Protein AF-Q93L76-F1 (afdb_monomer_lite)

InterPro domains:
  IPR000358 Ribonucleotide reductase small subunit family [PF00268] (3-85)
  IPR009078 Ferritin-like superfamily [SSF47240] (2-85)
  IPR012348 Ribonucleotide reductase-like [G3DSA:1.10.620.20] (1-86)

pLDDT: mean 97.29, std 1.98, range [82.69, 98.62]

Organism: NCBI:txid157931

Radius of gyration: 15.49 Å; chains: 1; bounding box: 35×17×45 Å

Secondary structure (DSSP, 8-state):
-HHHHHHHHHHHHHHHT--TT-HHHHHHHHHHHHHIIIIITHHHHHHHHHHHTTTSSHHHHHHHHHHHHHHHHHHHHHHHHHHHH-

Sequence (86 aa):
NRFLQKKARTIVSIYKAVEKNDDISLFKAMVASVFLESFLFYSGFYYPLYFYGQGKLMQSGE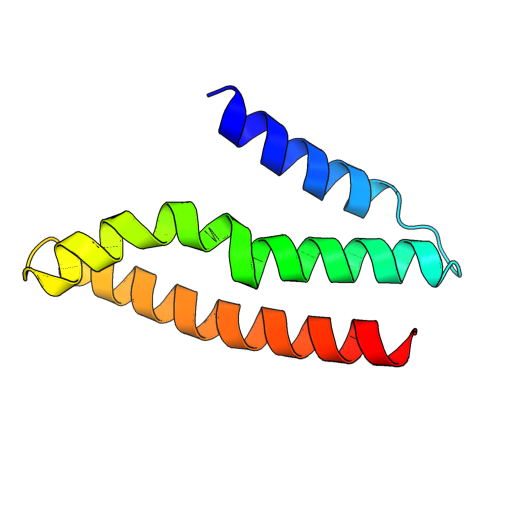IVNLIIRDEAIHGVYVGLLAQEIY

Structure (mmCIF, N/CA/C/O backbone):
data_AF-Q93L76-F1
#
_entry.id   AF-Q93L76-F1
#
loop_
_atom_site.group_PDB
_atom_site.id
_atom_site.type_symbol
_atom_site.label_atom_id
_atom_site.label_alt_id
_atom_site.label_comp_id
_atom_site.label_asym_id
_atom_site.label_entity_id
_atom_site.label_seq_id
_atom_site.pdbx_PDB_ins_code
_atom_site.Cartn_x
_atom_site.Cartn_y
_atom_site.Cartn_z
_atom_site.occupancy
_atom_site.B_iso_or_equiv
_atom_site.auth_seq_id
_atom_site.auth_comp_id
_atom_site.auth_asym_id
_atom_site.auth_atom_id
_atom_site.pdbx_PDB_model_num
ATOM 1 N N . ASN A 1 1 ? -17.616 4.952 -5.002 1.00 93.19 1 ASN A N 1
ATOM 2 C CA . ASN A 1 1 ? -16.658 5.942 -4.444 1.00 93.19 1 ASN A CA 1
ATOM 3 C C . ASN A 1 1 ? -15.668 6.373 -5.534 1.00 93.19 1 ASN A C 1
ATOM 5 O O . ASN A 1 1 ? -14.921 5.529 -6.016 1.00 93.19 1 ASN A O 1
ATOM 9 N N . ARG A 1 2 ? -15.672 7.653 -5.950 1.00 97.31 2 ARG A N 1
ATOM 10 C CA . ARG A 1 2 ? -14.844 8.147 -7.075 1.00 97.31 2 ARG A CA 1
ATOM 11 C C . ARG A 1 2 ? -13.337 8.154 -6.794 1.00 97.31 2 ARG A C 1
ATOM 13 O O . ARG A 1 2 ? -12.554 7.850 -7.686 1.00 97.31 2 ARG A O 1
ATOM 20 N N . PHE A 1 3 ? -12.934 8.468 -5.564 1.00 97.06 3 PHE A N 1
ATOM 21 C CA . PHE A 1 3 ? -11.526 8.602 -5.185 1.00 97.06 3 PHE A CA 1
ATOM 22 C C . PHE A 1 3 ? -10.843 7.238 -5.081 1.00 97.06 3 PHE A C 1
ATOM 24 O O . PHE A 1 3 ? -9.752 7.057 -5.615 1.00 97.06 3 PHE A O 1
ATOM 31 N N . LEU A 1 4 ? -11.533 6.255 -4.492 1.00 96.94 4 LEU A N 1
ATOM 32 C CA . LEU A 1 4 ? -11.073 4.867 -4.441 1.00 96.94 4 LEU A CA 1
ATOM 33 C C . LEU A 1 4 ? -10.870 4.295 -5.850 1.00 96.94 4 LEU A C 1
ATOM 35 O O . LEU A 1 4 ? -9.821 3.739 -6.156 1.00 96.94 4 LEU A O 1
ATOM 39 N N . GLN A 1 5 ? -11.854 4.500 -6.727 1.00 97.94 5 GLN A N 1
ATOM 40 C CA . GLN A 1 5 ? -11.791 4.031 -8.110 1.00 97.94 5 GLN A CA 1
ATOM 41 C C . GLN A 1 5 ? -10.703 4.731 -8.930 1.00 97.94 5 GLN A C 1
ATOM 43 O O . GLN A 1 5 ? -10.163 4.122 -9.848 1.00 97.94 5 GLN A O 1
ATOM 48 N N . LYS A 1 6 ? -10.384 5.997 -8.626 1.00 97.94 6 LYS A N 1
ATOM 49 C CA . LYS A 1 6 ? -9.291 6.722 -9.284 1.00 97.94 6 LYS A CA 1
ATOM 50 C C . LYS A 1 6 ? -7.943 6.089 -8.942 1.00 97.94 6 LYS A C 1
ATOM 52 O O . LYS A 1 6 ? -7.250 5.667 -9.857 1.00 97.94 6 LYS A O 1
ATOM 57 N N . LYS A 1 7 ? -7.610 5.953 -7.650 1.00 96.00 7 LYS A N 1
ATOM 58 C CA . LYS A 1 7 ? -6.316 5.381 -7.234 1.00 96.00 7 LYS A CA 1
ATOM 59 C C . LYS A 1 7 ? -6.133 3.937 -7.709 1.00 96.00 7 LYS A C 1
ATOM 61 O O . LYS A 1 7 ? -5.080 3.610 -8.242 1.00 96.00 7 LYS A O 1
ATOM 66 N N . ALA A 1 8 ? -7.179 3.112 -7.618 1.00 97.69 8 ALA A N 1
ATO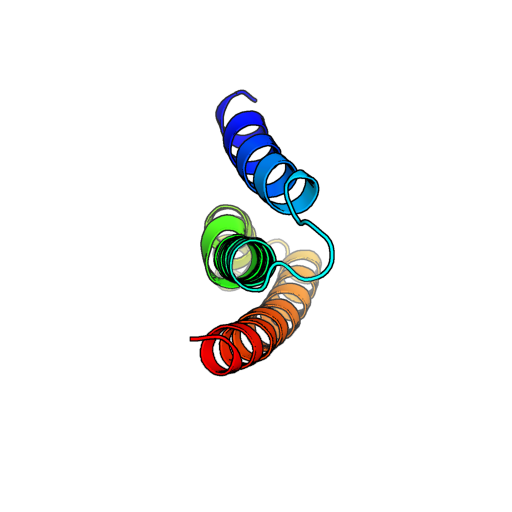M 67 C CA . ALA A 1 8 ? -7.126 1.727 -8.082 1.00 97.69 8 ALA A CA 1
ATOM 68 C C . ALA A 1 8 ? -6.886 1.635 -9.598 1.00 97.69 8 ALA A C 1
ATOM 70 O O . ALA A 1 8 ? -6.006 0.902 -10.041 1.00 97.69 8 ALA A O 1
ATOM 71 N N . ARG A 1 9 ? -7.620 2.420 -10.403 1.00 98.19 9 ARG A N 1
ATOM 72 C CA . ARG A 1 9 ? -7.435 2.435 -11.861 1.00 98.19 9 ARG A CA 1
ATOM 73 C C . ARG A 1 9 ? -6.059 2.944 -12.274 1.00 98.19 9 ARG A C 1
ATOM 75 O O . ARG A 1 9 ? -5.497 2.387 -13.207 1.00 98.19 9 ARG A O 1
ATOM 82 N N . THR A 1 10 ? -5.514 3.945 -11.581 1.00 98.31 10 THR A N 1
ATOM 83 C CA . THR A 1 10 ? -4.155 4.438 -11.840 1.00 98.31 10 THR A CA 1
ATOM 84 C C . THR A 1 10 ? -3.122 3.327 -11.662 1.00 98.31 10 THR A C 1
ATOM 86 O O . THR A 1 10 ? -2.388 3.050 -12.605 1.00 98.31 10 THR A O 1
ATOM 89 N N . ILE A 1 11 ? -3.114 2.629 -10.522 1.00 98.25 11 ILE A N 1
ATOM 90 C CA . ILE A 1 11 ? -2.157 1.536 -10.280 1.00 98.25 11 ILE A CA 1
ATOM 91 C C . ILE A 1 11 ? -2.322 0.411 -11.311 1.00 98.25 11 ILE A C 1
ATOM 93 O O . ILE A 1 11 ? -1.361 0.024 -11.970 1.00 98.25 11 ILE A O 1
ATOM 97 N N . VAL A 1 12 ? -3.558 -0.047 -11.536 1.00 98.38 12 VAL A N 1
ATOM 98 C CA . VAL A 1 12 ? -3.839 -1.120 -12.505 1.00 98.38 12 VAL A CA 1
ATOM 99 C C . VAL A 1 12 ? -3.420 -0.734 -13.923 1.00 98.38 12 VAL A C 1
ATOM 101 O O . VAL A 1 12 ? -2.945 -1.587 -14.666 1.00 98.38 12 VAL A O 1
ATOM 104 N N . SER A 1 13 ? -3.586 0.531 -14.320 1.00 98.44 13 SER A N 1
ATOM 105 C CA . SER A 1 13 ? -3.162 0.983 -15.648 1.00 98.44 13 SER A CA 1
ATOM 106 C C . SER A 1 13 ? -1.647 0.909 -15.838 1.00 98.44 13 SER A C 1
ATOM 108 O O . SER A 1 13 ? -1.211 0.543 -16.922 1.00 98.44 13 SER A O 1
ATOM 110 N N . ILE A 1 14 ? -0.864 1.175 -14.787 1.00 98.38 14 ILE A N 1
ATOM 111 C CA . ILE A 1 14 ? 0.601 1.081 -14.831 1.00 98.38 14 ILE A CA 1
ATOM 112 C C . ILE A 1 14 ? 1.024 -0.387 -14.927 1.00 98.38 14 ILE A C 1
ATOM 114 O O . ILE A 1 14 ? 1.821 -0.729 -15.792 1.00 98.38 14 ILE A O 1
ATOM 118 N N . TYR A 1 15 ? 0.427 -1.275 -14.125 1.00 98.06 15 TYR A N 1
ATOM 119 C CA . TYR A 1 15 ? 0.708 -2.714 -14.210 1.00 98.06 15 TYR A CA 1
ATOM 120 C C . TYR A 1 15 ? 0.361 -3.313 -15.576 1.00 98.06 15 TYR A C 1
ATOM 122 O O . TYR A 1 15 ? 1.088 -4.158 -16.086 1.00 98.06 15 TYR A O 1
ATOM 130 N N . LYS A 1 16 ? -0.741 -2.874 -16.194 1.00 98.12 16 LYS A N 1
ATOM 131 C CA . LYS A 1 16 ? -1.144 -3.337 -17.532 1.00 98.12 16 LYS A CA 1
ATOM 132 C C . LYS A 1 16 ? -0.267 -2.804 -18.665 1.00 98.12 16 LYS A C 1
ATOM 134 O O . LYS A 1 16 ? -0.368 -3.325 -19.768 1.00 98.12 16 LYS A O 1
ATOM 139 N N . ALA A 1 17 ? 0.532 -1.774 -18.407 1.00 97.81 17 ALA A N 1
ATOM 140 C CA . ALA A 1 17 ? 1.436 -1.170 -19.379 1.00 97.81 17 ALA A CA 1
ATOM 141 C C . ALA A 1 17 ? 2.862 -1.750 -19.314 1.00 97.81 17 ALA A C 1
ATOM 143 O O . ALA A 1 17 ? 3.750 -1.215 -19.967 1.00 97.81 17 ALA A O 1
ATOM 144 N N . VAL A 1 18 ? 3.099 -2.799 -18.516 1.00 97.62 18 VAL A N 1
ATOM 145 C CA . VAL A 1 18 ? 4.397 -3.486 -18.472 1.00 97.62 18 VAL A CA 1
ATOM 146 C C . VAL A 1 18 ? 4.609 -4.266 -19.764 1.00 97.62 18 VAL A C 1
ATOM 148 O O . VAL A 1 18 ? 3.770 -5.083 -20.151 1.00 97.62 18 VAL A O 1
ATOM 151 N N . GLU A 1 19 ? 5.751 -4.041 -20.403 1.00 97.31 19 GLU A N 1
ATOM 152 C CA . GLU A 1 19 ? 6.143 -4.691 -21.646 1.00 97.31 19 GLU A CA 1
ATOM 153 C C . GLU A 1 19 ? 7.313 -5.654 -21.417 1.00 97.31 19 GLU A C 1
ATOM 155 O O . GLU A 1 19 ? 8.138 -5.499 -20.514 1.00 97.31 19 GLU A O 1
ATOM 160 N N . LYS A 1 20 ? 7.380 -6.706 -22.236 1.00 95.38 20 LYS A N 1
ATOM 161 C CA . LYS A 1 20 ? 8.452 -7.698 -22.136 1.00 95.38 20 LYS A CA 1
ATOM 162 C C . LYS A 1 20 ? 9.770 -7.083 -22.611 1.00 95.38 20 LYS A C 1
ATOM 164 O O . LYS A 1 20 ? 9.830 -6.583 -23.729 1.00 95.38 20 LYS A O 1
ATOM 169 N N . ASN A 1 21 ? 10.829 -7.243 -21.815 1.00 93.69 21 ASN A N 1
ATOM 170 C CA . ASN A 1 21 ? 12.167 -6.689 -22.063 1.00 93.69 21 ASN A CA 1
ATOM 171 C C . ASN A 1 21 ? 12.223 -5.145 -22.068 1.00 93.69 21 ASN A C 1
ATOM 173 O O . ASN A 1 21 ? 13.119 -4.583 -22.694 1.00 93.69 21 ASN A O 1
ATOM 177 N N . ASP A 1 22 ? 11.282 -4.467 -21.400 1.00 96.38 22 ASP A N 1
ATOM 178 C CA . ASP A 1 22 ? 11.366 -3.026 -21.136 1.00 96.38 22 ASP A CA 1
ATOM 179 C C . ASP A 1 22 ? 11.511 -2.759 -19.632 1.00 96.38 22 ASP A C 1
ATOM 181 O O . ASP A 1 22 ? 10.526 -2.701 -18.884 1.00 96.38 22 ASP A O 1
ATOM 185 N N . ASP A 1 23 ? 12.756 -2.553 -19.210 1.00 96.19 23 ASP A N 1
ATOM 186 C CA . ASP A 1 23 ? 13.129 -2.287 -17.822 1.00 96.19 23 ASP A CA 1
ATOM 187 C C . ASP A 1 23 ? 12.504 -0.988 -17.282 1.00 96.19 23 ASP A C 1
ATOM 189 O O . ASP A 1 23 ? 12.186 -0.899 -16.095 1.00 96.19 23 ASP A O 1
ATOM 193 N N . ILE A 1 24 ? 12.225 0.004 -18.141 1.00 97.06 24 ILE A N 1
ATOM 194 C CA . ILE A 1 24 ? 11.563 1.252 -17.730 1.00 97.06 24 ILE A CA 1
ATOM 195 C C . ILE A 1 24 ? 10.107 0.982 -17.354 1.00 97.06 24 ILE A C 1
ATOM 197 O O . ILE A 1 24 ? 9.615 1.520 -16.354 1.00 97.06 24 ILE A O 1
ATOM 201 N N . SER A 1 25 ? 9.386 0.185 -18.148 1.00 97.31 25 SER A N 1
ATOM 202 C CA . SER A 1 25 ? 8.004 -0.185 -17.820 1.00 97.31 25 SER A CA 1
ATOM 203 C C . SER A 1 25 ? 7.931 -0.999 -16.526 1.00 97.31 25 SER A C 1
ATOM 205 O O . SER A 1 25 ? 7.060 -0.737 -15.689 1.00 97.31 25 SER A O 1
ATOM 207 N N . LEU A 1 26 ? 8.886 -1.912 -16.313 1.00 97.81 26 LEU A N 1
ATOM 208 C CA . LEU A 1 26 ? 8.984 -2.717 -15.099 1.00 97.81 26 LEU A CA 1
ATOM 209 C C . LEU A 1 26 ? 9.286 -1.848 -13.873 1.00 97.81 26 LEU A C 1
ATOM 211 O O . LEU A 1 26 ? 8.576 -1.944 -12.872 1.00 97.81 26 LEU A O 1
ATOM 215 N N . PHE A 1 27 ? 10.257 -0.938 -13.972 1.00 98.12 27 PHE A N 1
ATOM 216 C CA . PHE A 1 27 ? 10.575 0.024 -12.918 1.00 98.12 27 PHE A CA 1
ATOM 217 C C . PHE A 1 27 ? 9.346 0.851 -12.517 1.00 98.12 27 PHE A C 1
ATOM 219 O O . PHE A 1 27 ? 9.022 0.964 -11.334 1.00 98.12 27 PHE A O 1
ATOM 226 N N . LYS A 1 28 ? 8.593 1.381 -13.491 1.00 98.19 28 LYS A N 1
ATOM 227 C CA . LYS A 1 28 ? 7.359 2.143 -13.219 1.00 98.19 28 LYS A CA 1
ATOM 228 C C . LYS A 1 28 ? 6.318 1.311 -12.473 1.00 98.19 28 LYS A C 1
ATOM 230 O O . LYS A 1 28 ? 5.655 1.836 -11.578 1.00 98.19 28 LYS A O 1
ATOM 235 N N . ALA A 1 29 ? 6.167 0.035 -12.824 1.00 98.25 29 ALA A N 1
ATOM 236 C CA . ALA A 1 29 ? 5.276 -0.876 -12.116 1.00 98.25 29 ALA A CA 1
ATOM 237 C C . ALA A 1 29 ? 5.758 -1.159 -10.688 1.00 98.25 29 ALA A C 1
ATOM 239 O O . ALA A 1 29 ? 4.953 -1.093 -9.761 1.00 98.25 29 ALA A O 1
ATOM 240 N N . MET A 1 30 ? 7.055 -1.384 -10.478 1.00 98.19 30 MET A N 1
ATOM 241 C CA . MET A 1 30 ? 7.620 -1.570 -9.138 1.00 98.19 30 MET A CA 1
ATOM 242 C C . MET A 1 30 ? 7.403 -0.334 -8.260 1.00 98.19 30 MET A C 1
ATOM 244 O O . MET A 1 30 ? 6.872 -0.456 -7.158 1.00 98.19 30 MET A O 1
ATOM 248 N N . VAL A 1 31 ? 7.683 0.868 -8.773 1.00 98.19 31 VAL A N 1
ATOM 249 C CA . VAL A 1 31 ? 7.418 2.133 -8.064 1.00 98.19 31 VAL A CA 1
ATOM 250 C C . VAL A 1 31 ? 5.930 2.292 -7.740 1.00 98.19 31 VAL A C 1
ATOM 252 O O . VAL A 1 31 ? 5.576 2.701 -6.634 1.00 98.19 31 VAL A O 1
ATOM 255 N N . ALA A 1 32 ? 5.037 1.934 -8.668 1.00 98.44 32 ALA A N 1
ATOM 256 C CA . ALA A 1 32 ? 3.601 1.941 -8.405 1.00 98.44 32 ALA A CA 1
ATOM 257 C C . ALA A 1 32 ? 3.207 0.958 -7.285 1.00 98.44 32 ALA A C 1
ATOM 259 O O . ALA A 1 32 ? 2.361 1.312 -6.462 1.00 98.44 32 ALA A O 1
ATOM 260 N N . SER A 1 33 ? 3.835 -0.223 -7.210 1.00 98.25 33 SER A N 1
ATOM 261 C CA . SER A 1 33 ? 3.636 -1.180 -6.108 1.00 98.25 33 SER A CA 1
ATOM 262 C C . SER A 1 33 ? 4.092 -0.611 -4.774 1.00 98.25 33 SER A C 1
ATOM 264 O O . SER A 1 33 ? 3.314 -0.588 -3.824 1.00 98.25 33 SER A O 1
ATOM 266 N N . VAL A 1 34 ? 5.295 -0.035 -4.725 1.00 98.31 34 VAL A N 1
ATOM 267 C CA . VAL A 1 34 ? 5.828 0.602 -3.512 1.00 98.31 34 VAL A CA 1
ATOM 268 C C . VAL A 1 34 ? 4.907 1.728 -3.040 1.00 98.31 34 VAL A C 1
ATOM 270 O O . VAL A 1 34 ? 4.580 1.814 -1.859 1.00 98.31 34 VAL A O 1
ATOM 273 N N . PHE A 1 35 ? 4.407 2.573 -3.946 1.00 98.31 35 PHE A N 1
ATOM 274 C CA . PHE A 1 35 ? 3.430 3.603 -3.582 1.00 98.31 35 PHE A CA 1
ATOM 275 C C . PHE A 1 35 ? 2.093 3.029 -3.114 1.00 98.31 35 PHE A C 1
ATOM 277 O O . PHE A 1 35 ? 1.430 3.643 -2.275 1.00 98.31 35 PHE A O 1
ATOM 284 N N . LEU A 1 36 ? 1.659 1.884 -3.634 1.00 97.88 36 LEU A N 1
ATOM 285 C CA . LEU A 1 36 ? 0.448 1.237 -3.147 1.00 97.88 36 LEU A CA 1
ATOM 286 C C . LEU A 1 36 ? 0.634 0.743 -1.704 1.00 97.88 36 LEU A C 1
ATOM 288 O O . LEU A 1 36 ? -0.152 1.120 -0.829 1.00 97.88 36 LEU A O 1
ATOM 292 N N . GLU A 1 37 ? 1.692 -0.028 -1.474 1.00 96.19 37 GLU A N 1
ATOM 293 C CA . GLU A 1 37 ? 1.965 -0.754 -0.231 1.00 96.19 37 GLU A CA 1
ATOM 294 C C . GLU A 1 37 ? 2.444 0.172 0.891 1.00 96.19 37 GLU A C 1
ATOM 296 O O . GLU A 1 37 ? 1.878 0.189 1.983 1.00 96.19 37 GLU A O 1
ATOM 301 N N . SER A 1 38 ? 3.426 1.027 0.602 1.00 95.62 38 SER A N 1
ATOM 302 C CA . SER A 1 38 ? 4.074 1.893 1.594 1.00 95.62 38 SER A CA 1
ATOM 303 C C . SER A 1 38 ? 3.423 3.272 1.747 1.00 95.62 38 SER A C 1
ATOM 305 O O . SER A 1 38 ? 3.865 4.066 2.575 1.00 95.62 38 SER A O 1
ATOM 307 N N . PHE A 1 39 ? 2.379 3.593 0.969 1.00 97.38 39 PHE A N 1
ATOM 308 C CA . PHE A 1 39 ? 1.709 4.898 1.055 1.00 97.38 39 PHE A CA 1
ATOM 309 C C . PHE A 1 39 ? 0.179 4.832 0.932 1.00 97.38 39 PHE A C 1
ATOM 311 O O . PHE A 1 39 ? -0.537 5.231 1.853 1.00 97.38 39 PHE A O 1
ATOM 318 N N . LEU A 1 40 ? -0.379 4.333 -0.174 1.00 97.69 40 LEU A N 1
ATOM 319 C CA . LEU A 1 40 ? -1.823 4.443 -0.430 1.00 97.69 40 LEU A CA 1
ATOM 320 C C . LEU A 1 40 ? -2.682 3.626 0.543 1.00 97.69 40 LEU A C 1
ATOM 322 O O . LEU A 1 40 ? -3.807 4.056 0.849 1.00 97.69 40 LEU A O 1
ATOM 326 N N . PHE A 1 41 ? -2.192 2.486 1.039 1.00 96.81 41 PHE A N 1
ATOM 327 C CA . PHE A 1 41 ? -2.902 1.713 2.060 1.00 96.81 41 PHE A CA 1
ATOM 328 C C . PHE A 1 41 ? -2.967 2.413 3.420 1.00 96.81 41 PHE A C 1
ATOM 330 O O . PHE A 1 41 ? -3.973 2.264 4.115 1.00 96.81 41 PHE A O 1
ATOM 337 N N . TYR A 1 42 ? -2.000 3.271 3.767 1.00 97.06 42 TYR A N 1
ATOM 338 C CA . TYR A 1 42 ? -1.965 3.949 5.071 1.00 97.06 42 TYR A CA 1
ATOM 339 C C . TYR A 1 42 ? -3.182 4.852 5.310 1.00 97.06 42 TYR A C 1
ATOM 341 O O . TYR A 1 42 ? -3.655 4.976 6.439 1.00 97.06 42 TYR A O 1
ATOM 349 N N . SER A 1 43 ? -3.775 5.396 4.239 1.00 97.00 43 SER A N 1
ATOM 350 C CA . SER A 1 43 ? -5.056 6.116 4.327 1.00 97.00 43 SER A CA 1
ATOM 351 C C . SER A 1 43 ? -6.219 5.248 4.835 1.00 97.00 43 SER A C 1
ATOM 353 O O . SER A 1 43 ? -7.131 5.764 5.475 1.00 97.00 43 SER A O 1
ATOM 355 N N . GLY A 1 44 ? -6.202 3.941 4.556 1.00 96.19 44 GLY A N 1
ATOM 356 C CA . GLY A 1 44 ? -7.179 2.974 5.061 1.00 96.19 44 GLY A CA 1
ATOM 357 C C . GLY A 1 44 ? -6.800 2.413 6.432 1.00 96.19 44 GLY A C 1
ATOM 358 O O . GLY A 1 44 ? -7.669 2.262 7.286 1.00 96.19 44 GLY A O 1
ATOM 359 N N . PHE A 1 45 ? -5.510 2.165 6.663 1.00 97.62 45 PHE A N 1
ATOM 360 C CA . PHE A 1 45 ? -4.984 1.636 7.924 1.00 97.62 45 PHE A CA 1
ATOM 361 C C . PHE A 1 45 ? -5.109 2.595 9.108 1.00 97.62 45 PHE A C 1
ATOM 363 O O . PHE A 1 45 ? -5.213 2.142 10.247 1.00 97.62 45 PHE A O 1
ATOM 370 N N . TYR A 1 46 ? -5.162 3.905 8.852 1.00 97.94 46 TYR A N 1
ATOM 371 C CA . TYR A 1 46 ? -5.295 4.916 9.899 1.00 97.94 46 TYR A CA 1
ATOM 372 C C . TYR A 1 46 ? -6.464 4.637 10.852 1.00 97.94 46 TYR A C 1
ATOM 374 O O . TYR A 1 46 ? -6.305 4.698 12.067 1.00 97.94 46 TYR A O 1
ATOM 382 N N . TYR A 1 47 ? -7.645 4.316 10.319 1.00 98.06 47 TYR A N 1
ATOM 383 C CA . TYR A 1 47 ? -8.859 4.243 11.133 1.00 98.06 47 TYR A CA 1
ATOM 384 C C . TYR A 1 47 ? -8.933 2.985 12.020 1.00 98.06 47 TYR A C 1
ATOM 386 O O . TYR A 1 47 ? -9.229 3.126 13.209 1.00 98.06 47 TYR A O 1
ATOM 394 N N . PRO A 1 48 ? -8.600 1.774 11.522 1.00 98.19 48 PRO A N 1
ATOM 395 C CA . PRO A 1 48 ? -8.432 0.604 12.380 1.00 98.19 48 PRO A CA 1
ATOM 396 C C . PRO A 1 48 ? -7.377 0.811 13.471 1.00 98.19 48 PRO A C 1
ATOM 398 O O . PRO A 1 48 ? -7.648 0.495 14.625 1.00 98.19 48 PRO A O 1
ATOM 401 N N . LEU A 1 49 ? -6.218 1.397 13.143 1.00 97.81 49 LEU A N 1
ATOM 402 C CA . LEU A 1 49 ? -5.164 1.665 14.128 1.00 97.81 49 LEU A CA 1
ATOM 403 C C . LEU A 1 49 ? -5.582 2.704 15.173 1.00 97.81 49 LEU A C 1
ATOM 405 O O . LEU A 1 49 ? -5.267 2.548 16.351 1.00 97.81 49 LEU A O 1
ATOM 409 N N . TYR A 1 50 ? -6.322 3.740 14.769 1.00 98.38 50 TYR A N 1
ATOM 410 C CA . TYR A 1 50 ? -6.858 4.741 15.689 1.00 98.38 50 TYR A CA 1
ATOM 411 C C . TYR A 1 50 ? -7.772 4.104 16.743 1.00 98.38 50 TYR A C 1
ATOM 413 O O . TYR A 1 50 ? -7.600 4.348 17.935 1.00 98.38 50 TYR A O 1
ATOM 421 N N . PHE A 1 51 ? -8.711 3.247 16.327 1.00 98.62 51 PHE A N 1
ATOM 422 C CA . PHE A 1 51 ? -9.577 2.537 17.273 1.00 98.62 51 PHE A CA 1
ATOM 423 C C . PHE A 1 51 ? -8.819 1.504 18.100 1.00 98.62 51 PHE A C 1
ATOM 425 O O . PHE A 1 51 ? -9.056 1.410 19.306 1.00 98.62 51 PHE A O 1
ATOM 432 N N . TYR A 1 52 ? -7.880 0.791 17.480 1.00 98.31 52 TYR A N 1
ATOM 433 C CA . TYR A 1 52 ? -7.031 -0.181 18.156 1.00 98.31 52 TYR A CA 1
ATOM 434 C C . TYR A 1 52 ? -6.247 0.460 19.308 1.00 98.31 52 TYR A C 1
ATOM 436 O O . TYR A 1 52 ? -6.287 -0.030 20.434 1.00 98.31 52 TYR A O 1
ATOM 444 N N . GLY A 1 53 ? -5.639 1.629 19.077 1.00 97.81 53 GLY A N 1
ATOM 445 C CA . GLY A 1 53 ? -4.935 2.395 20.111 1.00 97.81 53 GLY A CA 1
ATOM 446 C C . GLY A 1 53 ? -5.830 2.898 21.251 1.00 97.81 53 GLY A C 1
ATOM 447 O O . GLY A 1 53 ? -5.328 3.265 22.309 1.00 97.81 53 GLY A O 1
ATOM 448 N N . GLN A 1 54 ? -7.152 2.893 21.066 1.00 98.44 54 GLN A N 1
ATOM 449 C CA . GLN A 1 54 ? -8.146 3.258 22.080 1.00 98.44 54 GLN A CA 1
ATOM 450 C C . GLN A 1 54 ? -8.801 2.044 22.759 1.00 98.44 54 GLN A C 1
ATOM 452 O O . GLN A 1 54 ? -9.789 2.213 23.477 1.00 98.44 54 GLN A O 1
ATOM 457 N N . GLY A 1 55 ? -8.318 0.822 22.519 1.00 97.81 55 GLY A N 1
ATOM 458 C CA . GLY A 1 55 ? -8.916 -0.386 23.091 1.00 97.81 55 GLY A CA 1
ATOM 459 C C . GLY A 1 55 ? -10.196 -0.852 22.382 1.00 97.81 55 GLY A C 1
ATOM 460 O O . GLY A 1 55 ? -10.938 -1.668 22.927 1.00 97.81 55 GLY A O 1
ATOM 461 N N . LYS A 1 56 ? -10.504 -0.324 21.190 1.00 98.19 56 LYS A N 1
ATOM 462 C CA . LYS A 1 56 ? -11.714 -0.651 20.420 1.00 98.19 56 LYS A CA 1
ATOM 463 C C . LYS A 1 56 ? -11.369 -1.531 19.226 1.00 98.19 56 LYS A C 1
ATOM 465 O O . LYS A 1 56 ? -10.336 -1.352 18.593 1.00 98.19 56 LYS A O 1
ATOM 470 N N . LEU A 1 57 ? -12.290 -2.434 18.875 1.00 97.88 57 LEU A N 1
ATOM 471 C CA . LEU A 1 57 ? -12.161 -3.312 17.704 1.00 97.88 57 LEU A CA 1
ATOM 472 C C . LEU A 1 57 ? -10.847 -4.124 17.703 1.00 97.88 57 LEU A C 1
ATOM 474 O O . LEU A 1 57 ? -10.260 -4.358 16.644 1.00 97.88 57 LEU A O 1
ATOM 478 N N . MET A 1 58 ? -10.399 -4.552 18.891 1.00 98.38 58 MET A N 1
ATOM 479 C CA . MET A 1 58 ? -9.048 -5.071 19.137 1.00 98.38 58 MET A CA 1
ATOM 480 C C . MET A 1 58 ? -8.647 -6.201 18.191 1.00 98.38 58 MET A C 1
ATOM 482 O O . MET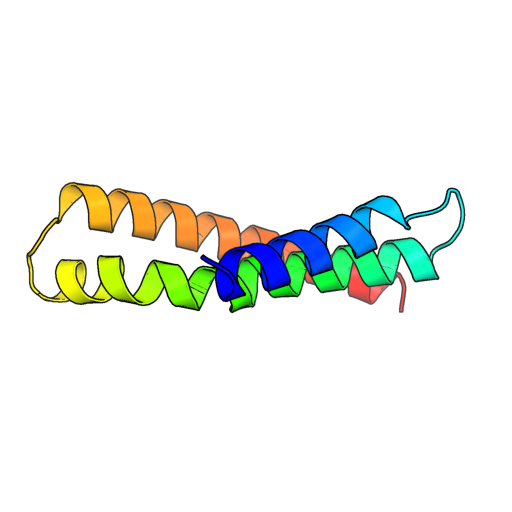 A 1 58 ? -7.592 -6.140 17.576 1.00 98.38 58 MET A O 1
ATOM 486 N N . GLN A 1 59 ? -9.532 -7.171 17.981 1.00 98.38 59 GLN A N 1
ATOM 487 C CA . GLN A 1 59 ? -9.266 -8.332 17.134 1.00 98.38 59 GLN A CA 1
ATOM 488 C C . GLN A 1 59 ? -9.069 -7.939 15.662 1.00 98.38 59 GLN A C 1
ATOM 490 O O . GLN A 1 59 ? -8.169 -8.435 14.994 1.00 98.38 59 GLN A O 1
ATOM 495 N N . SER A 1 60 ? -9.872 -7.003 15.145 1.00 98.12 60 SER A N 1
ATOM 496 C CA . SER A 1 60 ? -9.664 -6.492 13.783 1.00 98.12 60 SER A CA 1
ATOM 497 C C . SER A 1 60 ? -8.450 -5.569 13.680 1.00 98.12 60 SER A C 1
ATOM 499 O O . SER A 1 60 ? -7.777 -5.568 12.654 1.00 98.12 60 SER A O 1
ATOM 501 N N . GLY A 1 61 ? -8.149 -4.807 14.736 1.00 98.38 61 GLY A N 1
ATOM 502 C CA . GLY A 1 61 ? -6.959 -3.966 14.802 1.00 98.38 61 GLY A CA 1
ATOM 503 C C . GLY A 1 61 ? -5.676 -4.793 14.791 1.00 98.38 61 GLY A C 1
ATOM 504 O O . GLY A 1 61 ? -4.749 -4.448 14.070 1.00 98.38 61 GLY A O 1
ATOM 505 N N . GLU A 1 62 ? -5.656 -5.928 15.492 1.00 98.31 62 GLU A N 1
ATOM 506 C CA . GLU A 1 62 ? -4.550 -6.887 15.468 1.00 98.31 62 GLU A CA 1
ATOM 507 C C . GLU A 1 62 ? -4.348 -7.490 14.072 1.00 98.31 62 GLU A C 1
ATOM 509 O O . GLU A 1 62 ? -3.227 -7.480 13.566 1.00 98.31 62 GLU A O 1
ATOM 514 N N . ILE A 1 63 ? -5.425 -7.924 13.403 1.00 98.50 63 ILE A N 1
ATOM 515 C CA . ILE A 1 63 ? -5.357 -8.414 12.014 1.00 98.50 63 ILE A CA 1
ATOM 516 C C . ILE A 1 63 ? -4.766 -7.343 11.090 1.00 98.50 63 ILE A C 1
ATOM 518 O O . ILE A 1 63 ? -3.854 -7.628 10.317 1.00 98.50 63 ILE A O 1
ATOM 522 N N . VAL A 1 64 ? -5.253 -6.102 11.175 1.00 98.25 64 VAL A N 1
ATOM 523 C CA . VAL A 1 64 ? -4.727 -4.996 10.361 1.00 98.25 64 VAL A CA 1
ATOM 524 C C . VAL A 1 64 ? -3.262 -4.719 10.693 1.00 98.25 64 VAL A C 1
ATOM 526 O O . VAL A 1 64 ? -2.474 -4.481 9.786 1.00 98.25 64 VAL A O 1
ATOM 529 N N . ASN A 1 65 ? -2.869 -4.792 11.963 1.00 97.31 65 ASN A N 1
ATOM 530 C CA . ASN A 1 65 ? -1.486 -4.581 12.375 1.00 97.31 65 ASN A CA 1
ATOM 531 C C . ASN A 1 65 ? -0.541 -5.655 11.806 1.00 97.31 65 ASN A C 1
ATOM 533 O O . ASN A 1 65 ? 0.574 -5.337 11.396 1.00 97.31 65 ASN A O 1
ATOM 537 N N . LEU A 1 66 ? -0.997 -6.911 11.727 1.00 98.31 66 LEU A N 1
ATOM 538 C CA . LEU A 1 66 ? -0.259 -7.988 11.062 1.00 98.31 66 LEU A CA 1
ATOM 539 C C . LEU A 1 66 ? -0.126 -7.737 9.555 1.00 98.31 66 LEU A C 1
ATOM 541 O O . LEU A 1 66 ? 0.979 -7.840 9.036 1.00 98.31 66 LEU A O 1
ATOM 545 N N . ILE A 1 67 ? -1.205 -7.318 8.882 1.00 98.19 67 ILE A N 1
ATOM 546 C CA . ILE A 1 67 ? -1.165 -6.956 7.454 1.00 98.19 67 ILE A CA 1
ATOM 547 C C . ILE A 1 67 ? -0.146 -5.835 7.210 1.00 98.19 67 ILE A C 1
ATOM 549 O O . ILE A 1 67 ? 0.708 -5.965 6.343 1.00 98.19 67 ILE A O 1
ATOM 553 N N . ILE A 1 68 ? -0.175 -4.756 8.001 1.00 97.06 68 ILE A N 1
ATOM 554 C CA . ILE A 1 68 ? 0.751 -3.618 7.844 1.00 97.06 68 ILE A CA 1
ATOM 555 C C . ILE A 1 68 ? 2.209 -4.054 7.971 1.00 97.06 68 ILE A C 1
ATOM 557 O O . ILE A 1 68 ? 3.066 -3.556 7.242 1.00 97.06 68 ILE A O 1
ATOM 561 N N . ARG A 1 69 ? 2.499 -4.964 8.906 1.00 97.38 69 ARG A N 1
ATOM 562 C CA . ARG A 1 69 ? 3.854 -5.480 9.104 1.00 97.38 69 ARG A CA 1
ATOM 563 C C . ARG A 1 69 ? 4.366 -6.195 7.855 1.00 97.38 69 ARG A C 1
ATOM 565 O O . ARG A 1 69 ? 5.529 -6.013 7.506 1.00 97.38 69 ARG A O 1
ATOM 572 N N . ASP A 1 70 ? 3.510 -6.967 7.196 1.00 97.94 70 ASP A N 1
ATOM 573 C CA . ASP A 1 70 ? 3.869 -7.681 5.973 1.00 97.94 70 ASP A CA 1
ATOM 574 C C . ASP A 1 70 ? 4.045 -6.692 4.803 1.00 97.94 70 ASP A C 1
ATOM 576 O O . ASP A 1 70 ? 5.084 -6.708 4.140 1.00 97.94 70 ASP A O 1
ATOM 580 N N . GLU A 1 71 ? 3.123 -5.734 4.628 1.00 97.00 71 GLU A N 1
ATOM 581 C CA . GLU A 1 71 ? 3.219 -4.714 3.565 1.00 97.00 71 GLU A CA 1
ATOM 582 C C . GLU A 1 71 ? 4.446 -3.797 3.705 1.00 97.00 71 GLU A C 1
ATOM 584 O O . GLU A 1 71 ? 4.985 -3.308 2.711 1.00 97.00 71 GLU A O 1
ATOM 589 N N . ALA A 1 72 ? 4.931 -3.571 4.929 1.00 94.62 72 ALA A N 1
ATOM 590 C CA . ALA A 1 72 ? 6.166 -2.823 5.150 1.00 94.62 72 ALA A CA 1
ATOM 591 C C . ALA A 1 72 ? 7.388 -3.549 4.562 1.00 94.62 72 ALA A C 1
ATOM 593 O O . ALA A 1 72 ? 8.263 -2.908 3.980 1.00 94.62 72 ALA A O 1
ATOM 594 N N . ILE A 1 73 ? 7.447 -4.880 4.682 1.00 96.56 73 ILE A N 1
ATOM 595 C CA . ILE A 1 73 ? 8.534 -5.684 4.108 1.00 96.56 73 ILE A CA 1
ATOM 596 C C . ILE A 1 73 ? 8.369 -5.795 2.590 1.00 96.56 73 ILE A C 1
ATOM 598 O O . ILE A 1 73 ? 9.363 -5.659 1.875 1.00 96.56 73 ILE A O 1
ATOM 602 N N . HIS A 1 74 ? 7.142 -5.986 2.093 1.00 97.19 74 HIS A N 1
ATOM 603 C CA . HIS A 1 74 ? 6.866 -6.022 0.653 1.00 97.19 74 HIS A CA 1
ATOM 604 C C . HIS A 1 74 ? 7.346 -4.740 -0.045 1.00 97.19 74 HIS A C 1
ATOM 606 O O . HIS A 1 74 ? 8.134 -4.810 -0.993 1.00 97.19 74 HIS A O 1
ATOM 612 N N . GLY A 1 75 ? 6.995 -3.573 0.506 1.00 96.44 75 GLY A N 1
ATOM 613 C CA . GLY A 1 75 ? 7.390 -2.285 -0.056 1.00 96.44 75 GLY A CA 1
ATOM 614 C C . GLY A 1 75 ? 8.903 -2.058 -0.050 1.00 96.44 75 GLY A C 1
ATOM 615 O O . GLY A 1 75 ? 9.455 -1.562 -1.032 1.00 96.44 75 GLY A O 1
ATOM 616 N N . VAL A 1 76 ? 9.603 -2.467 1.017 1.00 98.00 76 VAL A N 1
ATOM 617 C CA . VAL A 1 76 ? 11.076 -2.399 1.068 1.00 98.00 76 VAL A CA 1
ATOM 618 C C . VAL A 1 76 ? 11.697 -3.320 0.022 1.00 98.00 76 VAL A C 1
ATOM 620 O O . VAL A 1 76 ? 12.590 -2.895 -0.706 1.00 98.00 76 VAL A O 1
ATOM 623 N N . TYR A 1 77 ? 11.220 -4.559 -0.086 1.00 98.25 77 TYR A N 1
ATOM 624 C CA . TYR A 1 77 ? 11.770 -5.540 -1.018 1.00 98.25 77 TYR A CA 1
ATOM 625 C C . TYR A 1 77 ? 11.599 -5.108 -2.478 1.00 98.25 77 TYR A C 1
ATOM 627 O O . TYR A 1 77 ? 12.577 -5.050 -3.222 1.00 98.25 77 TYR A O 1
ATOM 635 N N . VAL A 1 78 ? 10.385 -4.723 -2.883 1.00 97.88 78 VAL A N 1
ATOM 636 C CA . VAL A 1 78 ? 10.131 -4.224 -4.244 1.00 97.88 78 VAL A CA 1
ATOM 637 C C . VAL A 1 78 ? 10.880 -2.911 -4.495 1.00 97.88 78 VAL A C 1
ATOM 639 O O . VAL A 1 78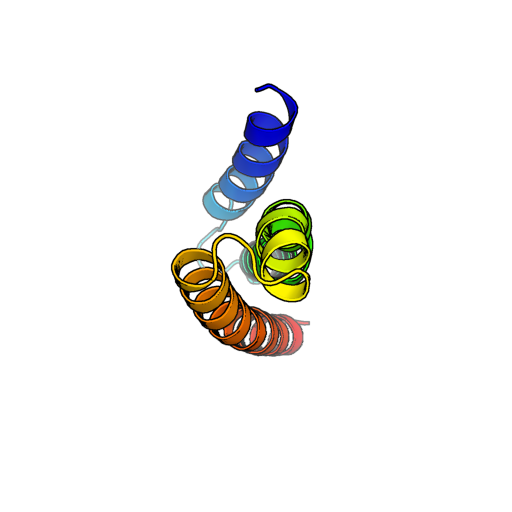 ? 11.360 -2.679 -5.602 1.00 97.88 78 VAL A O 1
ATOM 642 N N . GLY A 1 79 ? 11.041 -2.071 -3.470 1.00 98.00 79 GLY A N 1
ATOM 643 C CA . GLY A 1 79 ? 11.838 -0.849 -3.548 1.00 98.00 79 GLY A CA 1
ATOM 644 C C . GLY A 1 79 ? 13.327 -1.097 -3.798 1.00 98.00 79 GLY A C 1
ATOM 645 O O . GLY A 1 79 ? 13.945 -0.316 -4.519 1.00 98.00 79 GLY A O 1
ATOM 646 N N . LEU A 1 80 ? 13.898 -2.173 -3.248 1.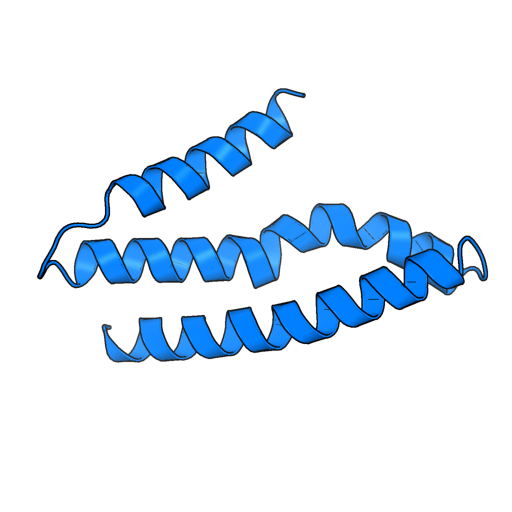00 98.31 80 LEU A N 1
ATOM 647 C CA . LEU A 1 80 ? 15.270 -2.595 -3.551 1.00 98.31 80 LEU A CA 1
ATOM 648 C C . LEU A 1 80 ? 15.384 -3.108 -4.990 1.00 98.31 80 LEU A C 1
ATOM 650 O O . LEU A 1 80 ? 16.275 -2.669 -5.707 1.00 98.31 80 LEU A O 1
ATOM 654 N N . LEU A 1 81 ? 14.440 -3.939 -5.449 1.00 97.88 81 LEU A N 1
ATOM 655 C CA . LEU A 1 81 ? 14.407 -4.400 -6.845 1.00 97.88 81 LEU A CA 1
ATOM 656 C C . LEU A 1 81 ? 14.302 -3.233 -7.838 1.00 97.88 81 LEU A C 1
ATOM 658 O O . LEU A 1 81 ? 14.943 -3.250 -8.882 1.00 97.88 81 LEU A O 1
ATOM 662 N N . ALA A 1 82 ? 13.525 -2.197 -7.511 1.00 97.56 82 ALA A N 1
ATOM 663 C CA . ALA A 1 82 ? 13.420 -1.008 -8.352 1.00 97.56 82 ALA A CA 1
ATOM 664 C C . ALA A 1 82 ? 14.754 -0.244 -8.449 1.00 97.56 82 ALA A C 1
ATOM 666 O O . ALA A 1 82 ? 15.095 0.230 -9.528 1.00 97.56 82 ALA A O 1
ATOM 667 N N . GLN A 1 83 ? 15.507 -0.152 -7.346 1.00 97.25 83 GLN A N 1
ATOM 668 C CA . GLN A 1 83 ? 16.834 0.485 -7.305 1.00 97.25 83 GLN A CA 1
ATOM 669 C C . GLN A 1 83 ? 17.912 -0.316 -8.049 1.00 97.25 83 GLN A C 1
ATOM 671 O O . GLN A 1 83 ? 18.911 0.244 -8.483 1.00 97.25 83 GLN A O 1
ATOM 676 N N . GLU A 1 84 ? 17.746 -1.631 -8.203 1.00 95.06 84 GLU A N 1
ATOM 677 C CA . GLU A 1 84 ? 18.665 -2.438 -9.018 1.00 95.06 84 GLU A CA 1
ATOM 678 C C . GLU A 1 84 ? 18.516 -2.152 -10.519 1.00 95.06 84 GLU A C 1
ATOM 680 O O . G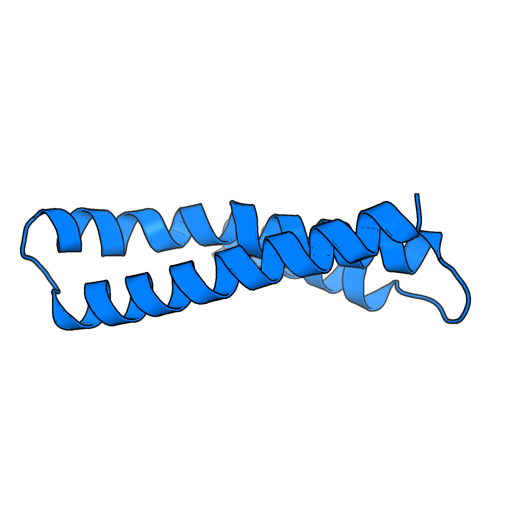LU A 1 84 ? 19.462 -2.357 -11.279 1.00 95.06 84 GLU A O 1
ATOM 685 N N . ILE A 1 85 ? 17.346 -1.665 -10.948 1.00 92.25 85 ILE A N 1
ATOM 686 C CA . ILE A 1 85 ? 17.100 -1.269 -12.340 1.00 92.25 85 ILE A CA 1
ATOM 687 C C . ILE A 1 85 ? 17.687 0.127 -12.633 1.00 92.25 85 ILE A C 1
ATOM 689 O O . ILE A 1 85 ? 18.209 0.341 -13.730 1.00 92.25 85 ILE A O 1
ATOM 693 N N . TYR A 1 86 ? 17.607 1.067 -11.678 1.00 82.69 86 TYR A N 1
ATOM 694 C CA . TYR A 1 86 ? 18.042 2.470 -11.809 1.00 82.69 86 TYR A CA 1
ATOM 695 C C . TYR A 1 86 ? 18.587 3.046 -10.504 1.00 82.69 86 TYR A C 1
ATOM 697 O O . TYR A 1 86 ? 19.611 3.766 -10.581 1.00 82.69 86 TYR A O 1
#

Foldseek 3Di:
DVVVVVLVCVLVVLVVQDDPPDLVSVLSNLVSLLCVLVPVCVVVLVPLCVQCVVVHPVVVSVVSVVSNVVSVVVSVVSVVVSVVSD

=== Feature glossary ===
Reading guide. The protein is described through the following features:

Foldseek 3Di. A 3Di character summarizes, for each residue, the relative orientation of the Cα frame of its nearest spatial neighbor. Because it encodes fold topology rather than chemistry, 3Di alignments detect remote structural similarity that sequence alignment misses.

Contact-map, Ramachandran, and PAE plots. Plot images: a contact map (which residues are close in 3D, as an N×N binary image), a Ramachandran scatter (backbone torsion angles, revealing secondary-structure composition at a glance), and — for AlphaFold structures — a PAE heatmap (pairwise prediction confidence).

Radius of gyration, Cα contacts, bounding box. Radius of gyration (Rg) is the root-mean-square distance of Cα atoms from their centroid — a single number for overall size and compactness. A globular domain of N residues has Rg ≈ 2.2·N^0.38 Å; an extended or disordered chain has a much larger Rg. The Cα contact count is the number of residue pairs whose Cα atoms are within 8 Å and are more than four positions apart in sequence — a standard proxy for tertiary packing density. The bounding box is the smallest axis-aligned box enclosing all Cα atoms.

Secondary structure (8-state, DSSP). Eight-state secondary structure (DSSP): H is the canonical α-helix, G the tighter 3₁₀-helix, I the wider π-helix; E/B are β-structure, T and S are turns and bends, and '-' is everything else. DSSP derives these from the pattern of main-chain N–H···O=C hydrogen bonds, not from the sequence.

B-factor. B-factor (Debye–Waller factor) reflects atomic displacement in the crystal lattice. It is an experimental observable (units Å²), not a prediction; low values mean the atom is pinned down, high values mean it moves or is heterogeneous across the crystal.

pLDDT. pLDDT is the predicted lDDT-Cα score: AlphaFold's confidence that the local environment of each residue (all inter-atomic distances within 15 Å) is correctly placed. It is a per-residue number between 0 and 100, with higher meaning more reliable.

Nearest PDB structures. Nearest PDB neighbors are the top structural matches found by Foldseek when searching this structure against the entire Protein Data Bank. Each hit reports a TM-score (0 to 1; >0.5 almost always implies the same fold) and an E-value. These are *structural* homologs — they may share no detectable sequence similarity.

Solvent-accessible surface area. Accessible surface area quantifies burial. A residue with SASA near zero is packed into the hydrophobic core; one with SASA >100 Å² sits on the surface. Computed here via the Shrake–Rupley numerical algorithm with a 1.4 Å probe.

Rendered structure images. Structure images are PyMOL renders from six orthogonal camera directions. Cartoon representation draws helices as coils and strands as arrows; sticks shows the backbone as bonds; surface shows the solvent-excluded envelope. Rainbow coloring maps sequence position to hue (blue→red, N→C); chain coloring assigns a distinct color per polypeptide.

Backbone torsions (φ/ψ). φ (phi) and ψ (psi) are the two rotatable backbone dihedrals per residue: φ is the C(i-1)–N–Cα–C torsion, ψ is the N–Cα–C–N(i+1) torsion, both in degrees on (−180°, 180°]. α-helical residues cluster near (−60°, −45°); β-strand residues near (−120°, +130°). A Ramachandran plot is simply a scatter of (φ, ψ) for every residue.

Predicted aligned error. Predicted Aligned Error (PAE) is an AlphaFold confidence matrix: entry (i, j) is the expected error in the position of residue j, in ångströms, when the prediction is superimposed on the true structure at residue i. Low PAE within a block of residues means that block is internally rigid and well-predicted; high PAE between two blocks means their relative placement is uncertain even if each block individually is confident.

mmCIF coordinates. Structure coordinates are given as an mmCIF _atom_site loop: one row per atom with element, residue name, chain id, sequence number, and x/y/z position in Å. Only the four main-chain atoms per residue are included here; side chains are omitted to keep the record compact.

InterPro / GO / CATH / organism. Database cross-references. InterPro integrates a dozen domain/family signature databases into unified entries with residue-range hits. GO terms attach function/process/location labels with evidence codes. CATH codes position the fold in a four-level structural taxonomy. Organism is the NCBI-taxonomy species name.

Secondary structure (3-state, P-SEA). SS3 is a coarse helix/strand/coil call (letters a/b/c) made by the P-SEA algorithm from inter-Cα distances and dihedrals. It is less detailed than DSSP but needs only Cα positions.

Sequence. Sequence gives the chain of amino acids in standard one-letter code (A=alanine, C=cysteine, …, Y=tyrosine), read N→C. It is the only feature that is directly encoded by the gene; all structural features are derived from the folded form of this sequence.